Protein AF-A0A0J7YXE4-F1 (afdb_monomer_lite)

Secondary structure (DSSP, 8-state):
-----PPPTTTHHHHHHTTTTHHHHHHHHHHHHHHSTT-HHHHHHHHHHHHHTT-HHHHHHHHHHHHHHHHHHHS-PPPHHHHHHHHHHHTT-GGGT-HHHHHHHHHHHTTS--PPP--------

Radius of gyration: 22.03 Å; chains: 1; bounding box: 86×32×27 Å

pLDDT: mean 71.6, std 21.39, range [36.0, 95.75]

Foldseek 3Di:
DDDDPPDDPVVCPVVCLVPPCLVVLLVVLVVVCVVVVVPVVSLLVNLLSCVLNVNLVVSLVSQVVSQCVCCVPPVDGDDPVSVVSNVCSVVVPCVSNPPVVVVVVVVVVVVPDDDDDDDDDDDDD

InterPro domains:
  IPR005158 Bacterial transcriptional activator domain [PF03704] (6-90)
  IPR005158 Bacterial transcriptional activator domain [SM01043] (1-90)
  IPR005158 Bacterial transcriptional activator domain [cd15831] (10-90)
  IPR011990 Tetratricopeptide-like helical domain superfamily [G3DSA:1.25.40.10] (1-116)
  IPR011990 Tetratricopeptide-like helical domain superfamily [SSF48452] (7-101)
  IPR051677 AfsR/DnrI/RedD regulatory protein [PTHR35807] (4-100)

Structure (mmCIF, N/CA/C/O backbone):
data_AF-A0A0J7YXE4-F1
#
_entry.id   AF-A0A0J7YXE4-F1
#
loop_
_atom_site.group_PDB
_atom_site.id
_atom_site.type_symbol
_atom_site.label_atom_id
_atom_site.label_alt_id
_atom_site.label_comp_id
_atom_site.label_asym_id
_atom_site.label_entity_id
_atom_site.label_seq_id
_atom_site.pdbx_PDB_ins_code
_atom_site.Cartn_x
_atom_site.Cartn_y
_atom_site.Cartn_z
_atom_site.occupancy
_atom_site.B_iso_or_equiv
_atom_site.auth_seq_id
_atom_site.auth_comp_id
_atom_site.auth_asym_id
_atom_site.auth_atom_id
_atom_site.pdbx_PDB_model_num
ATOM 1 N N . MET A 1 1 ? 45.114 -7.443 -3.128 1.00 40.09 1 MET A N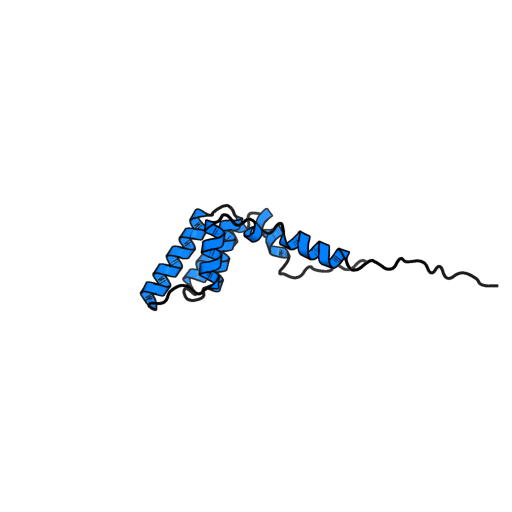 1
ATOM 2 C CA . MET A 1 1 ? 44.058 -7.584 -2.106 1.00 40.09 1 MET A CA 1
ATOM 3 C C . MET A 1 1 ? 43.301 -6.267 -2.038 1.00 40.09 1 MET A C 1
ATOM 5 O O . MET A 1 1 ? 43.801 -5.342 -1.419 1.00 40.09 1 MET A O 1
ATOM 9 N N . LEU A 1 2 ? 42.177 -6.135 -2.746 1.00 40.12 2 LEU A N 1
ATOM 10 C CA . LEU A 1 2 ? 41.359 -4.920 -2.713 1.00 40.12 2 LEU A CA 1
ATOM 11 C C . LEU A 1 2 ? 39.996 -5.262 -2.108 1.00 40.12 2 LEU A C 1
ATOM 13 O O . LEU A 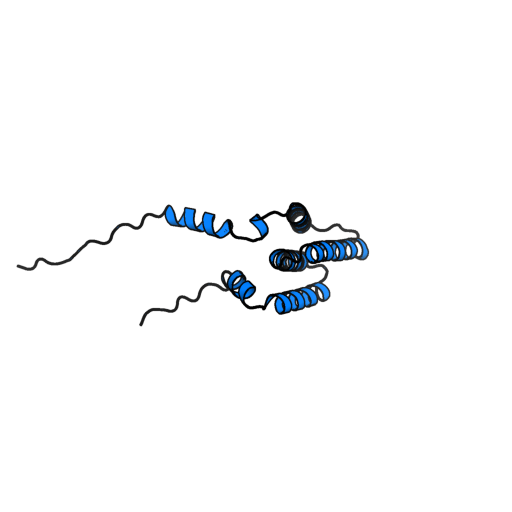1 2 ? 39.210 -6.004 -2.684 1.00 40.12 2 LEU A O 1
ATOM 17 N N . GLN A 1 3 ? 39.828 -4.758 -0.887 1.00 41.78 3 GLN A N 1
ATOM 18 C CA . GLN A 1 3 ? 38.608 -4.511 -0.123 1.00 41.78 3 GLN A CA 1
ATOM 19 C C . GLN A 1 3 ? 37.271 -4.634 -0.884 1.00 41.78 3 GLN A C 1
ATOM 21 O O . GLN A 1 3 ? 36.911 -3.777 -1.688 1.00 41.78 3 GLN A O 1
ATOM 26 N N . HIS A 1 4 ? 36.489 -5.662 -0.539 1.00 48.31 4 HIS A N 1
ATOM 27 C CA . HIS A 1 4 ? 35.044 -5.684 -0.772 1.00 48.31 4 HIS A CA 1
ATOM 28 C C . HIS A 1 4 ? 34.395 -4.646 0.158 1.00 48.31 4 HIS A C 1
ATOM 30 O O . HIS A 1 4 ? 34.160 -4.915 1.335 1.00 48.31 4 HIS A O 1
ATOM 36 N N . VAL A 1 5 ? 34.123 -3.447 -0.358 1.00 55.81 5 VAL A N 1
ATOM 37 C CA . VAL A 1 5 ? 33.169 -2.529 0.275 1.00 55.81 5 VAL A CA 1
ATOM 38 C C . VAL A 1 5 ? 31.788 -3.137 0.048 1.00 55.81 5 VAL A C 1
ATOM 40 O O . VAL A 1 5 ? 31.303 -3.183 -1.079 1.00 55.81 5 VAL A O 1
ATOM 43 N N . LEU A 1 6 ? 31.193 -3.696 1.101 1.00 51.91 6 LEU A N 1
ATOM 44 C CA . LEU A 1 6 ? 29.817 -4.184 1.061 1.00 51.91 6 LEU A CA 1
ATOM 45 C C . LEU A 1 6 ? 28.887 -2.960 1.007 1.00 51.91 6 LEU A C 1
ATOM 47 O O . LEU A 1 6 ? 28.928 -2.156 1.942 1.00 51.91 6 LEU A O 1
ATOM 51 N N . PRO A 1 7 ? 28.075 -2.779 -0.051 1.00 44.72 7 PRO A N 1
ATOM 52 C CA . PRO A 1 7 ? 27.088 -1.709 -0.076 1.00 44.72 7 PRO A CA 1
ATOM 53 C C . PRO A 1 7 ? 26.044 -1.939 1.025 1.00 44.72 7 PRO A C 1
ATOM 55 O O . PRO A 1 7 ? 25.684 -3.078 1.340 1.00 44.72 7 PRO A O 1
ATOM 58 N N . ALA A 1 8 ? 25.597 -0.844 1.638 1.00 47.19 8 ALA A N 1
ATOM 59 C CA . ALA A 1 8 ? 24.618 -0.840 2.716 1.00 47.19 8 ALA A CA 1
ATOM 60 C C . ALA A 1 8 ? 23.310 -1.552 2.293 1.00 47.19 8 ALA A C 1
ATOM 62 O O . ALA A 1 8 ? 22.942 -1.525 1.117 1.00 47.19 8 ALA A O 1
ATOM 63 N N . PRO A 1 9 ? 22.566 -2.169 3.233 1.00 47.84 9 PRO A N 1
ATOM 64 C CA . PRO A 1 9 ? 21.361 -2.963 2.945 1.00 47.84 9 PRO A CA 1
ATOM 65 C C . PRO A 1 9 ? 20.200 -2.191 2.282 1.00 47.84 9 PRO A C 1
ATOM 67 O O . PRO A 1 9 ? 19.194 -2.799 1.916 1.00 47.84 9 PRO A O 1
ATOM 70 N N . GLU A 1 10 ? 20.337 -0.881 2.096 1.00 42.00 10 GLU A N 1
ATOM 71 C CA . GLU A 1 10 ? 19.344 0.008 1.490 1.00 42.00 10 GLU A CA 1
ATOM 72 C C . GLU A 1 10 ? 19.491 0.083 -0.047 1.00 42.00 10 GLU A C 1
ATOM 74 O O . GLU A 1 10 ? 18.484 0.189 -0.744 1.00 42.00 10 GLU A O 1
ATOM 79 N N . ASP A 1 11 ? 20.694 -0.149 -0.592 1.00 41.69 11 ASP A N 1
ATOM 80 C CA . ASP A 1 11 ? 20.964 -0.213 -2.045 1.00 41.69 11 ASP A CA 1
ATOM 81 C C . ASP A 1 11 ? 20.589 -1.572 -2.683 1.00 41.69 11 ASP A C 1
ATOM 83 O O . ASP A 1 11 ? 20.597 -1.751 -3.900 1.00 41.69 11 ASP A O 1
ATOM 87 N N . SER A 1 12 ? 20.205 -2.568 -1.877 1.00 51.31 12 SER A N 1
ATOM 88 C CA . SER A 1 12 ? 19.908 -3.935 -2.345 1.00 51.31 12 SER A CA 1
ATOM 89 C C . SER A 1 12 ? 18.486 -4.116 -2.909 1.00 51.31 12 SER A C 1
ATOM 91 O O . SER A 1 12 ? 18.146 -5.185 -3.424 1.00 51.31 12 SER A O 1
ATOM 93 N N . MET A 1 13 ? 17.619 -3.104 -2.817 1.00 48.69 13 MET A N 1
ATOM 94 C CA . MET A 1 13 ? 16.207 -3.245 -3.191 1.00 48.69 13 MET A CA 1
ATOM 95 C C . MET A 1 13 ? 16.004 -3.348 -4.707 1.00 48.69 13 MET A C 1
ATOM 97 O O . MET A 1 13 ? 15.267 -4.225 -5.146 1.00 48.69 13 MET A O 1
ATOM 101 N N . GLU A 1 14 ? 16.698 -2.541 -5.509 1.00 48.81 14 GLU A N 1
ATOM 102 C CA . GLU A 1 14 ? 16.559 -2.510 -6.975 1.00 48.81 14 GLU A CA 1
ATOM 103 C C . GLU A 1 14 ? 17.138 -3.773 -7.641 1.00 48.81 14 GLU A C 1
ATOM 105 O O . GLU A 1 14 ? 16.498 -4.400 -8.485 1.00 48.81 14 GLU A O 1
ATOM 110 N N . ALA A 1 15 ? 18.283 -4.256 -7.144 1.00 43.75 15 ALA A N 1
ATOM 111 C CA . ALA A 1 15 ? 18.881 -5.525 -7.567 1.00 43.75 15 ALA A CA 1
ATOM 112 C C . ALA A 1 15 ? 18.018 -6.752 -7.198 1.00 43.75 15 ALA A C 1
ATOM 114 O O . ALA A 1 15 ? 18.046 -7.773 -7.886 1.00 43.75 15 ALA A O 1
ATOM 115 N N . ARG A 1 16 ? 17.218 -6.668 -6.123 1.00 49.28 16 ARG A N 1
ATOM 116 C CA . ARG A 1 16 ? 16.270 -7.728 -5.729 1.00 49.28 16 ARG A CA 1
ATOM 117 C C . ARG A 1 16 ? 14.991 -7.727 -6.566 1.00 49.28 16 ARG A C 1
ATOM 119 O O . ARG A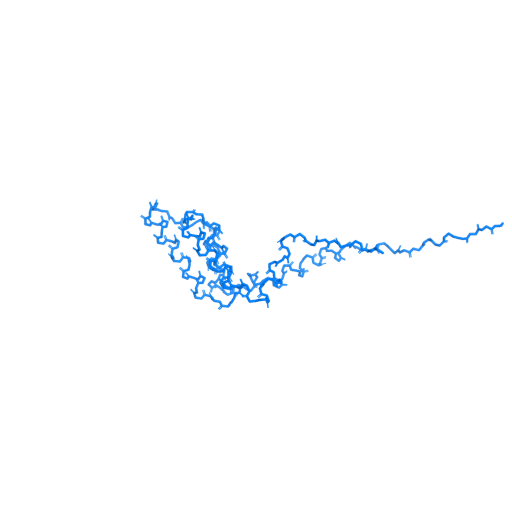 1 16 ? 14.397 -8.798 -6.703 1.00 49.28 16 ARG A O 1
ATOM 126 N N . LEU A 1 17 ? 14.591 -6.582 -7.127 1.00 50.88 17 LEU A N 1
ATOM 127 C CA . LEU A 1 17 ? 13.479 -6.488 -8.079 1.00 50.88 17 LEU A CA 1
ATOM 128 C C . LEU A 1 17 ? 13.814 -7.296 -9.352 1.00 50.88 17 LEU A C 1
ATOM 130 O O . LEU A 1 17 ? 13.075 -8.195 -9.726 1.00 50.88 17 LEU A O 1
ATOM 134 N N . ALA A 1 18 ? 15.007 -7.138 -9.925 1.00 51.72 18 ALA A N 1
ATOM 135 C CA . ALA A 1 18 ? 15.392 -7.839 -11.159 1.00 51.72 18 ALA A CA 1
ATOM 136 C C . ALA A 1 18 ? 15.439 -9.391 -11.084 1.00 51.72 18 ALA A C 1
ATOM 138 O O . ALA A 1 18 ? 15.478 -10.052 -12.118 1.00 51.72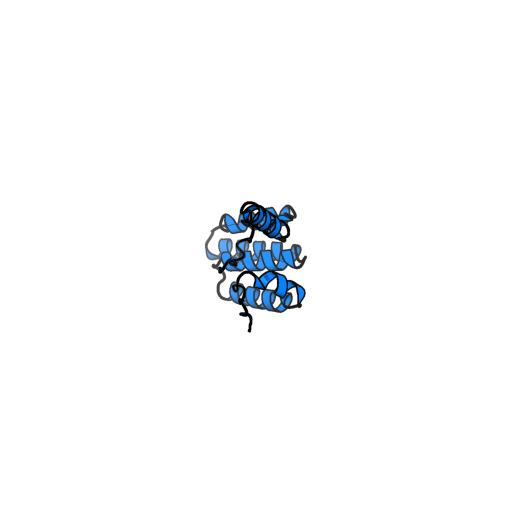 18 ALA A O 1
ATOM 139 N N . LEU A 1 19 ? 15.425 -9.999 -9.889 1.00 51.22 19 LEU A N 1
ATOM 140 C CA . LEU A 1 19 ? 15.690 -11.435 -9.679 1.00 51.22 19 LEU A CA 1
ATOM 141 C C . LEU A 1 19 ? 14.449 -12.296 -9.354 1.00 51.22 19 LEU A C 1
ATOM 143 O O . LEU A 1 19 ? 14.594 -13.402 -8.838 1.00 51.22 19 LEU A O 1
ATOM 147 N N . GLY A 1 20 ? 13.220 -11.821 -9.594 1.00 50.91 20 GLY A N 1
ATOM 148 C CA . GLY A 1 20 ? 12.004 -12.621 -9.341 1.00 50.91 20 GLY A CA 1
ATOM 149 C C . GLY A 1 20 ? 11.612 -12.748 -7.859 1.00 50.91 20 GLY A C 1
ATOM 150 O O . GLY A 1 20 ? 10.698 -13.490 -7.509 1.00 50.91 20 GLY A O 1
ATOM 151 N N . ARG A 1 21 ? 12.246 -11.973 -6.967 1.00 61.25 21 ARG A N 1
ATOM 152 C CA . ARG A 1 21 ? 11.929 -11.928 -5.522 1.00 61.25 21 ARG A CA 1
ATOM 153 C C . ARG A 1 21 ? 10.710 -11.061 -5.184 1.00 61.25 21 ARG A C 1
ATOM 155 O O . ARG A 1 21 ? 10.374 -10.909 -4.012 1.00 61.25 21 ARG A O 1
ATOM 162 N N . HIS A 1 22 ? 10.043 -10.509 -6.193 1.00 63.72 22 HIS A N 1
ATOM 163 C CA . HIS A 1 22 ? 8.845 -9.684 -6.048 1.00 63.72 22 HIS A CA 1
ATOM 164 C C . HIS A 1 22 ? 7.692 -10.416 -5.363 1.00 63.72 22 HIS A C 1
ATOM 166 O O . HIS A 1 22 ? 7.062 -9.859 -4.472 1.00 63.72 22 HIS A O 1
ATOM 172 N N . GLN A 1 23 ? 7.437 -11.670 -5.747 1.00 65.44 23 GLN A N 1
ATOM 173 C CA . GLN A 1 23 ? 6.367 -12.475 -5.152 1.00 65.44 23 GLN A CA 1
ATOM 174 C C . GLN A 1 23 ? 6.673 -12.846 -3.702 1.00 65.44 23 GLN A C 1
ATOM 176 O O . GLN A 1 23 ? 5.780 -12.806 -2.864 1.00 65.44 23 GLN A O 1
ATOM 181 N N . ALA A 1 24 ? 7.936 -13.149 -3.391 1.00 69.50 24 ALA A N 1
ATOM 182 C CA . ALA A 1 24 ? 8.356 -13.429 -2.022 1.00 69.50 24 ALA A CA 1
ATOM 183 C C . ALA A 1 24 ? 8.191 -12.194 -1.120 1.00 69.50 24 ALA A C 1
ATOM 185 O O . ALA A 1 24 ? 7.681 -12.313 -0.012 1.00 69.50 24 ALA A O 1
ATOM 186 N N . LEU A 1 25 ? 8.555 -11.006 -1.619 1.00 72.31 25 LEU A N 1
ATOM 187 C CA . LEU A 1 25 ? 8.398 -9.747 -0.888 1.00 72.31 25 LEU A CA 1
ATOM 188 C C . LEU A 1 25 ? 6.923 -9.333 -0.741 1.00 72.31 25 LEU A C 1
ATOM 190 O O . LEU A 1 25 ? 6.531 -8.864 0.321 1.00 72.31 25 LEU A O 1
ATOM 194 N N . ASP A 1 26 ? 6.099 -9.522 -1.777 1.00 79.50 26 ASP A N 1
ATOM 195 C CA . ASP A 1 26 ? 4.649 -9.276 -1.721 1.00 79.50 26 ASP A CA 1
ATOM 196 C C . ASP A 1 26 ? 3.967 -10.210 -0.710 1.00 79.50 26 ASP A C 1
ATOM 198 O O . ASP A 1 26 ? 3.141 -9.761 0.083 1.00 79.50 26 ASP A O 1
ATOM 202 N N . ALA A 1 27 ? 4.360 -11.489 -0.678 1.00 79.25 27 ALA A N 1
ATOM 203 C CA . ALA A 1 27 ? 3.863 -12.457 0.296 1.00 79.25 27 ALA A CA 1
ATOM 204 C C . ALA A 1 27 ? 4.302 -12.113 1.729 1.00 79.25 27 ALA A C 1
ATOM 206 O O . ALA A 1 27 ? 3.483 -12.136 2.645 1.00 79.25 27 ALA A O 1
ATOM 207 N N . GLU A 1 28 ? 5.570 -11.749 1.929 1.00 81.12 28 GLU A N 1
ATOM 208 C CA . GLU A 1 28 ? 6.101 -11.346 3.235 1.00 81.12 28 GLU A CA 1
ATOM 209 C C . GLU A 1 28 ? 5.413 -10.075 3.760 1.00 81.12 28 GLU A C 1
ATOM 211 O O . GLU A 1 28 ? 4.935 -10.051 4.894 1.00 81.12 28 GLU A O 1
ATOM 216 N N . LEU A 1 29 ? 5.285 -9.037 2.926 1.00 82.44 29 LEU A N 1
ATOM 217 C CA . LEU A 1 29 ? 4.582 -7.803 3.286 1.00 82.44 29 LEU A CA 1
ATOM 218 C C . LEU A 1 29 ? 3.080 -8.041 3.502 1.00 82.44 29 LEU A C 1
ATOM 220 O O . LEU A 1 29 ? 2.492 -7.445 4.404 1.00 82.44 29 LEU A O 1
ATOM 224 N N . GLY A 1 30 ? 2.460 -8.942 2.736 1.00 80.75 30 GLY A N 1
ATOM 225 C CA . GLY A 1 30 ? 1.081 -9.384 2.954 1.00 80.75 30 GLY A CA 1
ATOM 226 C C . GLY A 1 30 ? 0.887 -10.053 4.319 1.00 80.75 30 GLY A C 1
ATOM 227 O O . GLY A 1 30 ? -0.049 -9.732 5.048 1.00 80.75 30 GLY A O 1
ATOM 228 N N . LEU A 1 31 ? 1.811 -10.927 4.724 1.00 85.75 31 LEU A N 1
ATOM 229 C CA . LEU A 1 31 ? 1.781 -11.556 6.048 1.00 85.75 31 LEU A CA 1
ATOM 230 C C . LEU A 1 31 ? 2.004 -10.541 7.174 1.00 85.75 31 LEU A C 1
ATOM 232 O O . LEU A 1 31 ? 1.327 -10.591 8.202 1.00 85.75 31 LEU A O 1
ATOM 236 N N . LEU A 1 32 ? 2.939 -9.608 6.994 1.00 82.19 32 LEU A N 1
ATOM 237 C CA . LEU A 1 32 ? 3.232 -8.580 7.991 1.00 82.19 32 LEU A CA 1
ATOM 238 C C . LEU A 1 32 ? 2.079 -7.586 8.161 1.00 82.19 32 LEU A C 1
ATOM 240 O O . LEU A 1 32 ? 1.788 -7.199 9.289 1.00 82.19 32 LEU A O 1
ATOM 244 N N . THR A 1 33 ? 1.403 -7.203 7.077 1.00 86.12 33 THR A N 1
ATOM 245 C CA . THR A 1 33 ? 0.207 -6.343 7.135 1.00 86.12 33 THR A CA 1
ATOM 246 C C . THR A 1 33 ? -0.974 -7.059 7.784 1.00 86.12 33 THR A C 1
ATOM 248 O O . THR A 1 33 ? -1.657 -6.455 8.602 1.00 86.12 33 THR A O 1
ATOM 251 N N . ALA A 1 34 ? -1.155 -8.361 7.541 1.00 86.44 34 ALA A N 1
ATOM 252 C CA . ALA A 1 34 ? -2.153 -9.159 8.254 1.00 86.44 34 ALA A CA 1
ATOM 253 C C . ALA A 1 34 ? -1.843 -9.299 9.758 1.00 86.44 34 ALA A C 1
ATOM 255 O O . ALA A 1 34 ? -2.749 -9.279 10.587 1.00 86.44 34 ALA A O 1
ATOM 256 N N . ARG A 1 35 ? -0.561 -9.423 10.129 1.00 87.38 35 ARG A N 1
ATOM 257 C CA . ARG A 1 35 ? -0.128 -9.549 11.531 1.00 87.38 35 ARG A CA 1
ATOM 258 C C . ARG A 1 35 ? -0.136 -8.220 12.289 1.00 87.38 35 ARG A C 1
ATOM 260 O O . ARG A 1 35 ? -0.347 -8.209 13.499 1.00 87.38 35 ARG A O 1
ATOM 267 N N . TYR A 1 36 ? 0.128 -7.115 11.597 1.00 87.19 36 TYR A N 1
ATOM 268 C CA . TYR A 1 36 ? 0.226 -5.775 12.174 1.00 87.19 36 TYR A CA 1
ATOM 269 C C . TYR A 1 36 ? -0.631 -4.771 11.384 1.00 87.19 36 TYR A C 1
ATOM 271 O O . TYR A 1 36 ? -0.092 -3.826 10.800 1.00 87.19 36 TYR A O 1
ATOM 279 N N . PRO A 1 37 ? -1.964 -4.937 11.383 1.00 86.00 37 PRO A N 1
ATOM 280 C CA . PRO A 1 37 ? -2.859 -4.207 10.485 1.00 86.00 37 PRO A CA 1
ATOM 281 C C . PRO A 1 37 ? -2.880 -2.693 10.719 1.00 86.00 37 PRO A C 1
ATOM 283 O O . PRO A 1 37 ? -3.048 -1.932 9.774 1.00 86.00 37 PRO A O 1
ATOM 286 N N . HIS A 1 38 ? -2.604 -2.222 11.936 1.00 87.31 38 HIS A N 1
ATOM 287 C CA . HIS A 1 38 ? -2.564 -0.785 12.246 1.00 87.31 38 HIS A CA 1
ATOM 288 C C . HIS A 1 38 ? -1.222 -0.111 11.902 1.00 87.31 38 HIS A C 1
ATOM 290 O O . HIS A 1 38 ? -1.032 1.080 12.141 1.00 87.31 38 HIS A O 1
ATOM 296 N N . ARG A 1 39 ? -0.237 -0.851 11.370 1.00 89.62 39 ARG A N 1
ATOM 297 C CA . ARG A 1 39 ? 1.062 -0.289 10.968 1.00 89.62 39 ARG A CA 1
ATOM 298 C C . ARG A 1 39 ? 0.997 0.219 9.530 1.00 89.62 39 ARG A C 1
ATOM 300 O O . ARG A 1 39 ? 1.463 -0.442 8.607 1.00 89.62 39 ARG A O 1
ATOM 307 N N . GLU A 1 40 ? 0.507 1.441 9.352 1.00 89.31 40 GLU A N 1
ATOM 308 C CA . GLU A 1 40 ? 0.356 2.106 8.043 1.00 89.31 40 GLU A CA 1
ATOM 309 C C . GLU A 1 40 ? 1.625 2.090 7.176 1.00 89.31 40 GLU A C 1
ATOM 311 O O . GLU A 1 40 ? 1.562 1.936 5.959 1.00 89.31 40 GLU A O 1
ATOM 316 N N . ARG A 1 41 ? 2.809 2.172 7.796 1.00 88.12 41 ARG A N 1
ATOM 317 C CA . ARG A 1 41 ? 4.089 2.095 7.076 1.00 88.12 41 ARG A CA 1
ATOM 318 C C . ARG A 1 41 ? 4.261 0.779 6.304 1.00 88.12 41 ARG A C 1
ATOM 320 O O . ARG A 1 41 ? 4.832 0.803 5.217 1.00 88.12 41 ARG A O 1
ATOM 327 N N . LEU A 1 42 ? 3.772 -0.345 6.837 1.00 88.56 42 LEU A N 1
ATOM 328 C CA . LEU A 1 42 ? 3.824 -1.643 6.152 1.00 88.56 42 LEU A CA 1
ATOM 329 C C . LEU A 1 42 ? 2.891 -1.661 4.938 1.00 88.56 42 LEU A C 1
ATOM 331 O O . LEU A 1 42 ? 3.276 -2.145 3.875 1.00 88.56 42 LEU A O 1
ATOM 335 N N . TRP A 1 43 ? 1.708 -1.056 5.062 1.00 92.75 43 TRP A N 1
ATOM 336 C CA . TRP A 1 43 ? 0.782 -0.880 3.943 1.00 92.75 43 TRP A CA 1
ATOM 337 C C . TRP A 1 43 ? 1.382 -0.014 2.838 1.00 92.75 43 TRP A C 1
ATOM 339 O O . TRP A 1 43 ? 1.321 -0.387 1.669 1.00 92.75 43 TRP A O 1
ATOM 349 N N . GLY A 1 44 ? 2.054 1.083 3.194 1.00 91.75 44 GLY A N 1
ATOM 350 C CA . GLY A 1 44 ? 2.752 1.926 2.222 1.00 91.75 44 GLY A CA 1
ATOM 351 C C . GLY A 1 44 ? 3.860 1.177 1.473 1.00 91.75 44 GLY A C 1
ATOM 352 O O . GLY A 1 44 ? 3.998 1.316 0.258 1.00 91.75 44 GLY A O 1
ATOM 353 N N . GLN A 1 45 ? 4.614 0.320 2.167 1.00 89.56 45 GLN A N 1
ATOM 354 C CA . GLN A 1 45 ? 5.629 -0.534 1.540 1.00 89.56 45 GLN A CA 1
ATOM 355 C C . GLN A 1 45 ? 5.012 -1.573 0.597 1.00 89.56 45 GLN A C 1
ATOM 357 O O . GLN A 1 45 ? 5.528 -1.767 -0.503 1.00 89.56 45 GLN A O 1
ATOM 362 N N . LEU A 1 46 ? 3.895 -2.193 0.988 1.00 89.06 46 LEU A N 1
ATOM 363 C CA . LEU A 1 46 ? 3.154 -3.132 0.144 1.00 89.06 46 LEU A CA 1
ATOM 364 C C . LEU A 1 46 ? 2.619 -2.449 -1.124 1.00 89.06 46 LEU A C 1
ATOM 366 O O . LEU A 1 46 ? 2.802 -2.961 -2.229 1.00 89.06 46 LEU A O 1
ATOM 370 N N . MET A 1 47 ? 2.013 -1.266 -0.981 1.00 92.62 47 MET A N 1
ATOM 371 C CA . MET A 1 47 ? 1.523 -0.455 -2.100 1.00 92.62 47 MET A CA 1
ATOM 372 C C . MET A 1 47 ? 2.651 -0.110 -3.077 1.00 92.62 47 MET A C 1
ATOM 374 O O . MET A 1 47 ? 2.526 -0.342 -4.279 1.00 92.62 47 MET A O 1
ATOM 378 N N . LEU A 1 48 ? 3.775 0.398 -2.564 1.00 89.44 48 LEU A N 1
ATOM 379 C CA . LEU A 1 48 ? 4.922 0.779 -3.384 1.00 89.44 48 LEU A CA 1
ATOM 380 C C . LEU A 1 48 ? 5.552 -0.428 -4.089 1.00 89.44 48 LEU A C 1
ATOM 382 O O . LEU A 1 48 ? 5.884 -0.341 -5.270 1.00 89.44 48 LEU A O 1
ATOM 386 N N . ALA A 1 49 ? 5.693 -1.558 -3.390 1.00 86.19 49 ALA A N 1
ATOM 387 C CA . ALA A 1 49 ? 6.225 -2.787 -3.966 1.00 86.19 49 ALA A CA 1
ATOM 388 C C . ALA A 1 49 ? 5.358 -3.264 -5.137 1.00 86.19 49 ALA A C 1
ATOM 390 O O . ALA A 1 49 ? 5.876 -3.493 -6.229 1.00 86.19 49 ALA A O 1
ATOM 391 N N . ARG A 1 50 ? 4.035 -3.335 -4.949 1.00 87.38 50 ARG A N 1
ATOM 392 C CA . ARG A 1 50 ? 3.087 -3.730 -6.002 1.00 87.38 50 ARG A CA 1
ATOM 393 C C . ARG A 1 50 ? 3.114 -2.772 -7.186 1.00 87.38 50 ARG A C 1
ATOM 395 O O . ARG A 1 50 ? 3.203 -3.228 -8.324 1.00 87.38 50 ARG A O 1
ATOM 402 N N . TYR A 1 51 ? 3.116 -1.464 -6.933 1.00 87.69 51 TYR A N 1
ATOM 403 C CA . TYR A 1 51 ? 3.199 -0.454 -7.988 1.00 87.69 51 TYR A CA 1
ATOM 404 C C . TYR A 1 51 ? 4.477 -0.601 -8.827 1.00 87.69 51 TYR A C 1
ATOM 406 O O . TYR A 1 51 ? 4.399 -0.680 -10.050 1.00 87.69 51 TYR A O 1
ATOM 414 N N . ARG A 1 52 ? 5.643 -0.752 -8.182 1.00 84.44 52 ARG A N 1
ATOM 415 C CA . ARG A 1 52 ? 6.933 -0.962 -8.868 1.00 84.44 52 ARG A CA 1
ATOM 416 C C . ARG A 1 52 ? 6.999 -2.258 -9.676 1.00 84.44 52 ARG A C 1
ATOM 418 O O . ARG A 1 52 ? 7.760 -2.336 -10.630 1.00 84.44 52 ARG A O 1
ATOM 425 N N . CYS A 1 53 ? 6.191 -3.258 -9.326 1.00 82.12 53 CYS A N 1
ATOM 426 C CA . CYS A 1 53 ? 6.048 -4.494 -10.100 1.00 82.12 53 CYS A CA 1
ATOM 427 C C . CYS A 1 53 ? 5.055 -4.365 -11.272 1.00 82.12 53 CYS A C 1
ATOM 429 O O . CYS A 1 53 ? 4.661 -5.380 -11.842 1.00 82.12 53 CYS A O 1
ATOM 431 N N . GLY A 1 54 ? 4.565 -3.159 -11.585 1.00 83.00 54 GLY A N 1
ATOM 432 C CA . GLY A 1 54 ? 3.522 -2.934 -12.592 1.00 83.00 54 GLY A CA 1
ATOM 433 C C . GLY A 1 54 ? 2.115 -3.339 -12.137 1.00 83.00 54 GLY A C 1
ATOM 434 O O . GLY A 1 54 ? 1.153 -3.229 -12.893 1.00 83.00 54 GLY A O 1
ATOM 435 N N . ARG A 1 55 ? 1.949 -3.772 -10.882 1.00 87.12 55 ARG A N 1
ATOM 436 C CA . ARG A 1 55 ? 0.673 -4.225 -10.309 1.00 87.12 55 ARG A CA 1
ATOM 437 C C . ARG A 1 55 ? -0.081 -3.066 -9.661 1.00 87.12 55 ARG A C 1
ATOM 439 O O . ARG A 1 55 ? -0.424 -3.093 -8.479 1.00 87.12 55 ARG A O 1
ATOM 446 N N . ARG A 1 56 ? -0.345 -2.017 -10.443 1.00 88.62 56 ARG A N 1
ATOM 447 C CA . ARG A 1 56 ? -1.001 -0.787 -9.966 1.00 88.62 56 ARG A CA 1
ATOM 448 C C . ARG A 1 56 ? -2.373 -1.047 -9.335 1.00 88.62 56 ARG A C 1
ATOM 450 O O . ARG A 1 56 ? -2.673 -0.488 -8.283 1.00 88.62 56 ARG A O 1
ATOM 457 N N . ALA A 1 57 ? -3.190 -1.908 -9.944 1.00 90.06 57 ALA A N 1
ATOM 458 C CA . ALA A 1 57 ? -4.506 -2.263 -9.410 1.00 90.06 57 ALA A CA 1
ATOM 459 C C . ALA A 1 57 ? -4.412 -2.871 -7.999 1.00 90.06 57 ALA A C 1
ATOM 461 O O . ALA A 1 57 ? -5.189 -2.503 -7.118 1.00 90.06 57 ALA A O 1
ATOM 462 N N . ASP A 1 58 ? -3.409 -3.721 -7.761 1.00 89.25 58 ASP A N 1
ATOM 463 C CA . ASP A 1 58 ? -3.188 -4.381 -6.471 1.00 89.25 58 ASP A CA 1
ATOM 464 C C . ASP A 1 58 ? -2.622 -3.431 -5.409 1.00 89.25 58 ASP A C 1
ATOM 466 O O . ASP A 1 58 ? -2.882 -3.598 -4.214 1.00 89.25 58 ASP A O 1
ATOM 470 N N . ALA A 1 59 ? -1.858 -2.419 -5.827 1.00 92.06 59 ALA A N 1
ATOM 471 C CA . ALA A 1 59 ? -1.425 -1.339 -4.946 1.00 92.06 59 ALA A CA 1
ATOM 472 C C . ALA A 1 59 ? -2.623 -0.496 -4.478 1.00 92.06 59 ALA A C 1
ATOM 474 O O . ALA A 1 59 ? -2.776 -0.230 -3.289 1.00 92.06 59 ALA A O 1
ATOM 475 N N . LEU A 1 60 ? -3.524 -0.132 -5.394 1.00 95.31 60 LEU A N 1
ATOM 476 C CA . LEU A 1 60 ? -4.750 0.596 -5.051 1.00 95.31 60 LEU A CA 1
ATOM 477 C C . LEU A 1 60 ? -5.722 -0.259 -4.223 1.00 95.31 60 LEU A C 1
ATOM 479 O O . LEU A 1 60 ? -6.432 0.276 -3.376 1.00 95.31 60 LEU A O 1
ATOM 483 N N . ALA A 1 61 ? -5.745 -1.578 -4.437 1.00 94.81 61 ALA A N 1
ATOM 484 C CA . ALA A 1 61 ? -6.511 -2.502 -3.606 1.00 94.81 61 ALA A CA 1
ATOM 485 C C . ALA A 1 61 ? -6.004 -2.532 -2.159 1.00 94.81 61 ALA A C 1
ATOM 487 O O . ALA A 1 61 ? -6.819 -2.450 -1.247 1.00 94.81 61 ALA A O 1
ATOM 488 N N . ALA A 1 62 ? -4.683 -2.554 -1.944 1.00 93.25 62 ALA A N 1
ATOM 489 C CA . ALA A 1 62 ? -4.107 -2.494 -0.597 1.00 93.25 62 ALA A CA 1
ATOM 490 C C . ALA A 1 62 ? -4.533 -1.230 0.165 1.00 93.25 62 ALA A C 1
ATOM 492 O O . ALA A 1 62 ? -4.837 -1.309 1.350 1.00 93.25 62 ALA A O 1
ATOM 493 N N . TYR A 1 63 ? -4.606 -0.082 -0.519 1.00 95.00 63 TYR A N 1
ATOM 494 C CA . TYR A 1 63 ? -5.092 1.161 0.086 1.00 95.00 63 TYR A CA 1
ATOM 495 C C . TYR A 1 63 ? -6.560 1.071 0.526 1.00 95.00 63 TYR A C 1
ATOM 497 O O . TYR A 1 63 ? -6.905 1.516 1.615 1.00 95.00 63 TYR A O 1
ATOM 505 N N . ARG A 1 64 ? -7.431 0.470 -0.296 1.00 95.06 64 ARG A N 1
ATOM 506 C CA . ARG A 1 64 ? -8.836 0.263 0.092 1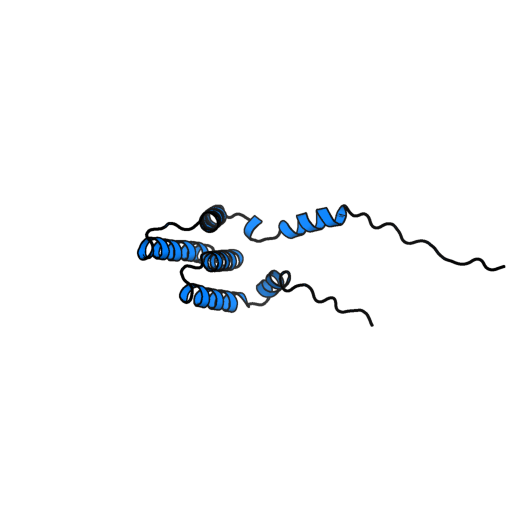.00 95.06 64 ARG A CA 1
ATOM 507 C C . ARG A 1 64 ? -8.952 -0.645 1.313 1.00 95.06 64 ARG A C 1
ATOM 509 O O . ARG A 1 64 ? -9.676 -0.311 2.236 1.00 95.06 64 ARG A O 1
ATOM 516 N N . GLN A 1 65 ? -8.177 -1.730 1.347 1.00 94.62 65 GLN A N 1
ATOM 517 C CA . GLN A 1 65 ? -8.178 -2.672 2.469 1.00 94.62 65 GLN A CA 1
ATOM 518 C C . GLN A 1 65 ? -7.796 -2.005 3.794 1.00 94.62 65 GLN A C 1
ATOM 520 O O . GLN A 1 65 ? -8.463 -2.213 4.801 1.00 94.62 65 GLN A O 1
ATOM 525 N N . VAL A 1 66 ? -6.733 -1.196 3.809 1.00 94.50 66 VAL A N 1
ATOM 526 C CA . VAL A 1 66 ? -6.323 -0.491 5.034 1.00 94.50 66 VAL A CA 1
ATOM 527 C C . VAL A 1 66 ? -7.276 0.642 5.401 1.00 94.50 66 VAL A C 1
ATOM 529 O O . VAL A 1 66 ? -7.483 0.871 6.585 1.00 94.50 66 VAL A O 1
ATOM 532 N N . TYR A 1 67 ? -7.890 1.316 4.423 1.00 94.50 67 TYR A N 1
ATOM 533 C CA . TYR A 1 67 ? -8.930 2.309 4.694 1.00 94.50 67 TYR A CA 1
ATOM 534 C C . TYR A 1 67 ? -10.121 1.665 5.408 1.00 94.50 67 TYR A C 1
ATOM 536 O O . TYR A 1 67 ? -10.470 2.093 6.499 1.00 94.50 67 TYR A O 1
ATOM 544 N N . GLU A 1 68 ? -10.685 0.597 4.835 1.00 94.88 68 GLU A N 1
ATOM 545 C CA . GLU A 1 68 ? -11.809 -0.146 5.422 1.00 94.88 68 GLU A CA 1
ATOM 546 C C . GLU A 1 68 ? -11.468 -0.694 6.813 1.00 94.88 68 GLU A C 1
ATOM 548 O O . GLU A 1 68 ? -12.306 -0.671 7.709 1.00 94.88 68 GLU A O 1
ATOM 553 N N . LEU A 1 69 ? -10.228 -1.148 7.018 1.00 93.69 69 LEU A N 1
ATOM 554 C CA . LEU A 1 69 ? -9.773 -1.650 8.311 1.00 93.69 69 LEU A CA 1
ATOM 555 C C . LEU A 1 69 ? -9.657 -0.542 9.364 1.00 93.69 69 LEU A C 1
ATOM 557 O O . LEU A 1 69 ? -10.091 -0.731 10.496 1.00 93.69 69 LEU A O 1
ATOM 561 N N . LEU A 1 70 ? -9.036 0.591 9.032 1.00 92.00 70 LEU A N 1
ATOM 562 C CA . LEU A 1 70 ? -8.846 1.688 9.985 1.00 92.00 70 LEU A CA 1
ATOM 563 C C . LEU A 1 70 ? -10.163 2.406 10.290 1.00 92.00 70 LEU A C 1
ATOM 565 O O . LEU A 1 70 ? -10.424 2.721 11.450 1.00 92.00 70 LEU A O 1
ATOM 569 N N . ASP A 1 71 ? -11.002 2.605 9.278 1.00 94.38 71 ASP A N 1
ATOM 570 C CA . ASP A 1 71 ? -12.334 3.179 9.442 1.00 94.38 71 ASP A CA 1
ATOM 571 C C . ASP A 1 71 ? -13.233 2.235 10.252 1.00 94.38 71 ASP A C 1
ATOM 573 O O . ASP A 1 71 ? -13.828 2.641 11.247 1.00 94.38 71 ASP A O 1
ATOM 577 N N . GLY A 1 72 ? -13.249 0.943 9.909 1.00 94.12 72 GLY A N 1
ATOM 578 C CA . GLY A 1 72 ? -14.076 -0.053 10.589 1.00 94.12 72 GLY A CA 1
ATOM 579 C C . GLY A 1 72 ? -13.685 -0.310 12.048 1.00 94.12 72 GLY A C 1
ATOM 580 O O . GLY A 1 72 ? -14.563 -0.423 12.900 1.00 94.12 72 GLY A O 1
ATOM 581 N N . GLU A 1 73 ? -12.387 -0.395 12.357 1.00 92.56 73 GLU A N 1
ATOM 582 C CA . GLU A 1 73 ? -11.914 -0.763 13.703 1.00 92.56 73 GLU A CA 1
ATOM 583 C C . GLU A 1 73 ? -11.684 0.445 14.617 1.00 92.56 73 GLU A C 1
ATOM 585 O O . GLU A 1 73 ? -11.861 0.353 15.832 1.00 92.56 73 GLU A O 1
ATOM 590 N N . LEU A 1 74 ? -11.239 1.571 14.057 1.00 90.75 74 LEU A N 1
ATOM 591 C CA . LEU A 1 74 ? -10.816 2.741 14.829 1.00 90.75 74 LEU A CA 1
ATOM 592 C C . LEU A 1 74 ? -11.642 3.995 14.511 1.00 90.75 74 LEU A C 1
ATOM 594 O O . LEU A 1 74 ? -11.525 4.977 15.245 1.00 90.75 74 LEU A O 1
ATOM 598 N N . GLY A 1 75 ? -12.458 3.990 13.451 1.00 92.31 75 GLY A N 1
ATOM 599 C CA . GLY A 1 75 ? -13.179 5.177 12.984 1.00 92.31 75 GLY A CA 1
ATOM 600 C C . GLY A 1 75 ? -12.244 6.284 12.499 1.00 92.31 75 GLY A C 1
ATOM 601 O O . GLY A 1 75 ? -12.584 7.463 12.607 1.00 92.31 75 GLY A O 1
ATOM 602 N N . ILE A 1 76 ? -11.034 5.925 12.052 1.00 91.38 76 ILE A N 1
ATOM 603 C CA . ILE A 1 76 ? -10.027 6.881 11.582 1.00 91.38 76 ILE A CA 1
ATOM 604 C C . ILE A 1 76 ? -9.675 6.633 10.123 1.00 91.38 76 ILE A C 1
ATOM 606 O O . ILE A 1 76 ? -9.598 5.499 9.657 1.00 91.38 76 ILE A O 1
ATOM 610 N N . GLU A 1 77 ? -9.360 7.715 9.424 1.00 90.94 77 GLU A N 1
ATOM 611 C CA . GLU A 1 77 ? -8.822 7.634 8.073 1.00 90.94 77 GLU A CA 1
ATOM 612 C C . GLU A 1 77 ? -7.312 7.337 8.071 1.00 90.94 77 GLU A C 1
ATOM 614 O O . GLU A 1 77 ? -6.611 7.662 9.038 1.00 90.94 77 GLU A O 1
ATOM 619 N N . PRO A 1 78 ? -6.771 6.809 6.956 1.00 90.81 78 PRO A N 1
ATOM 620 C CA . PRO A 1 78 ? -5.334 6.692 6.765 1.00 90.81 78 PRO A CA 1
ATOM 621 C C . PRO A 1 78 ? -4.610 8.035 6.891 1.00 90.81 78 PRO A C 1
ATOM 623 O O . PRO A 1 78 ? -5.060 9.081 6.409 1.00 90.81 78 PRO A O 1
ATOM 626 N N . GLY A 1 79 ? -3.427 7.989 7.489 1.00 91.81 79 GLY A N 1
ATOM 627 C CA . GLY A 1 79 ? -2.546 9.122 7.684 1.00 91.81 79 GLY A CA 1
ATOM 628 C C . GLY A 1 79 ? -2.074 9.761 6.370 1.00 91.81 79 GLY A C 1
ATOM 629 O O . GLY A 1 79 ? -2.139 9.169 5.285 1.00 91.81 79 GLY A O 1
ATOM 630 N N . PRO A 1 80 ? -1.543 10.996 6.443 1.00 91.38 80 PRO A N 1
ATOM 631 C CA . PRO A 1 80 ? -1.210 11.804 5.269 1.00 91.38 80 PRO A CA 1
ATOM 632 C C . PRO A 1 80 ? -0.214 11.125 4.323 1.00 91.38 80 PRO A C 1
ATOM 634 O O . PRO A 1 80 ? -0.385 11.208 3.113 1.00 91.38 80 PRO A O 1
ATOM 637 N N . ALA A 1 81 ? 0.770 10.392 4.851 1.00 88.88 81 ALA A N 1
ATOM 638 C CA . ALA A 1 81 ? 1.759 9.695 4.030 1.00 88.88 81 ALA A CA 1
ATOM 639 C C . ALA A 1 81 ? 1.136 8.603 3.139 1.00 88.88 81 ALA A C 1
ATOM 641 O O . ALA A 1 81 ? 1.571 8.397 2.006 1.00 88.88 81 ALA A O 1
ATOM 642 N N . LEU A 1 82 ? 0.111 7.902 3.637 1.00 93.19 82 LEU A N 1
ATOM 643 C CA . LEU A 1 82 ? -0.556 6.842 2.887 1.00 93.19 82 LEU A CA 1
ATOM 644 C C . LEU A 1 82 ? -1.490 7.421 1.819 1.00 93.19 82 LEU A C 1
ATOM 646 O O . LEU A 1 82 ? -1.525 6.922 0.694 1.00 93.19 82 LEU A O 1
ATOM 650 N N . ARG A 1 83 ? -2.189 8.511 2.161 1.00 94.50 83 ARG A N 1
ATOM 651 C CA . ARG A 1 83 ? -3.022 9.280 1.225 1.00 94.50 83 ARG A CA 1
ATOM 652 C C . ARG A 1 83 ? -2.188 9.878 0.094 1.00 94.50 83 ARG A C 1
ATOM 654 O O . ARG A 1 83 ? -2.537 9.710 -1.069 1.00 94.50 83 ARG A O 1
ATOM 661 N N . GLU A 1 84 ? -1.047 10.486 0.411 1.00 94.31 84 GLU A N 1
ATOM 662 C CA . GLU A 1 84 ? -0.127 11.030 -0.594 1.00 94.31 84 GLU A CA 1
ATOM 663 C C . GLU A 1 84 ? 0.376 9.932 -1.542 1.00 94.31 84 GLU A C 1
ATOM 665 O O . GLU A 1 84 ? 0.368 10.101 -2.762 1.00 94.31 84 GLU A O 1
ATOM 670 N N . LEU A 1 85 ? 0.767 8.771 -1.006 1.00 93.56 85 LEU A N 1
ATOM 671 C CA . LEU A 1 85 ? 1.176 7.639 -1.835 1.00 93.56 85 LEU A CA 1
ATOM 672 C C . LEU A 1 85 ? 0.038 7.163 -2.750 1.00 93.56 85 LEU A C 1
ATOM 674 O O . LEU A 1 85 ? 0.276 6.899 -3.928 1.00 93.56 85 LEU A O 1
ATOM 678 N N . HIS A 1 86 ? -1.190 7.073 -2.234 1.00 95.75 86 HIS A N 1
ATOM 679 C CA . HIS A 1 86 ? -2.363 6.722 -3.030 1.00 95.75 86 HIS A CA 1
ATOM 680 C C . HIS A 1 86 ? -2.581 7.702 -4.190 1.00 95.75 86 HIS A C 1
ATOM 682 O O . HIS A 1 86 ? -2.723 7.271 -5.336 1.00 95.75 86 HIS A O 1
ATOM 688 N N . GLU A 1 87 ? -2.533 9.008 -3.925 1.00 95.12 87 GLU A N 1
ATOM 689 C CA . GLU A 1 87 ? -2.671 10.037 -4.958 1.00 95.12 87 GLU A CA 1
ATOM 690 C C . GLU A 1 87 ? -1.572 9.957 -6.018 1.00 95.12 87 GLU A C 1
ATOM 692 O O . GLU A 1 87 ? -1.846 10.078 -7.213 1.00 95.12 87 GLU A O 1
ATOM 697 N N . ARG A 1 88 ? -0.323 9.733 -5.603 1.00 93.62 88 ARG A N 1
ATOM 698 C CA . ARG A 1 88 ? 0.807 9.595 -6.528 1.00 93.62 88 ARG A CA 1
ATOM 699 C C . ARG A 1 88 ? 0.663 8.354 -7.410 1.00 93.62 88 ARG A C 1
ATOM 701 O O . ARG A 1 88 ? 0.899 8.433 -8.612 1.00 93.62 88 ARG A O 1
ATOM 708 N N . ILE A 1 89 ? 0.175 7.242 -6.858 1.00 92.38 89 ILE A N 1
ATOM 709 C CA . ILE A 1 89 ? -0.151 6.037 -7.636 1.00 92.38 89 ILE A CA 1
ATOM 710 C C . ILE A 1 89 ? -1.320 6.302 -8.596 1.00 92.38 89 ILE A C 1
ATOM 712 O O . ILE A 1 89 ? -1.275 5.854 -9.739 1.00 92.38 89 ILE A O 1
ATOM 716 N N . LEU A 1 90 ? -2.353 7.050 -8.188 1.00 93.81 90 LEU A N 1
ATOM 717 C CA . LEU A 1 90 ? -3.450 7.451 -9.080 1.00 93.81 90 LEU A CA 1
ATOM 718 C C . LEU A 1 90 ? -2.975 8.335 -10.242 1.00 93.81 90 LEU A C 1
ATOM 720 O O . LEU A 1 90 ? -3.509 8.236 -11.348 1.00 93.81 90 LEU A O 1
ATOM 724 N N . LYS A 1 91 ? -1.957 9.164 -10.019 1.00 93.12 91 LYS A N 1
ATOM 725 C CA . LYS A 1 91 ? -1.375 10.047 -11.037 1.00 93.12 91 LYS A CA 1
ATOM 726 C C . LYS A 1 91 ? -0.332 9.367 -11.929 1.00 93.12 91 LYS A C 1
ATOM 728 O O . LYS A 1 91 ? 0.203 10.030 -12.807 1.00 93.12 91 LYS A O 1
ATOM 733 N N . ASP A 1 92 ? -0.069 8.072 -11.731 1.00 87.25 92 ASP A N 1
ATOM 734 C CA . ASP A 1 92 ? 1.031 7.353 -12.396 1.00 87.25 92 ASP A CA 1
ATOM 735 C C . ASP A 1 92 ? 2.387 8.047 -12.216 1.00 87.25 92 ASP A C 1
ATOM 737 O O . ASP A 1 92 ? 3.187 8.175 -13.140 1.00 87.25 92 ASP A O 1
ATOM 741 N N . ASP A 1 93 ? 2.631 8.563 -11.011 1.00 87.62 93 ASP A N 1
ATOM 742 C CA . ASP A 1 93 ? 3.832 9.330 -10.721 1.00 87.62 93 ASP A CA 1
ATOM 743 C C . ASP A 1 93 ? 5.085 8.460 -10.925 1.00 87.62 93 ASP A C 1
ATOM 745 O O . ASP A 1 93 ? 5.376 7.529 -10.165 1.00 87.62 93 ASP A O 1
ATOM 749 N N . THR A 1 94 ? 5.849 8.779 -11.969 1.00 77.12 94 THR A N 1
ATOM 750 C CA . THR A 1 94 ? 7.064 8.054 -12.359 1.00 77.12 94 THR A CA 1
ATOM 751 C C . THR A 1 94 ? 8.195 8.225 -11.344 1.00 77.12 94 THR A C 1
ATOM 753 O O . THR A 1 94 ? 9.111 7.399 -11.296 1.00 77.12 94 THR A O 1
ATOM 756 N N . THR A 1 95 ? 8.116 9.221 -10.451 1.00 82.12 95 THR A N 1
ATOM 757 C CA . THR A 1 95 ? 9.080 9.392 -9.353 1.00 82.12 95 THR A CA 1
ATOM 758 C C . THR A 1 95 ? 8.989 8.275 -8.309 1.00 82.12 95 THR A C 1
ATOM 760 O O . THR A 1 95 ? 9.966 8.015 -7.606 1.00 82.12 95 THR A O 1
ATOM 763 N N . LEU A 1 96 ? 7.861 7.556 -8.231 1.00 78.50 96 LEU A N 1
ATOM 764 C CA . LEU A 1 96 ? 7.700 6.383 -7.363 1.00 78.50 96 LEU A CA 1
ATOM 765 C C . LEU A 1 96 ? 8.515 5.168 -7.848 1.00 78.50 96 LEU A C 1
ATOM 767 O O . LEU A 1 96 ? 8.894 4.313 -7.037 1.00 78.50 96 LEU A O 1
ATOM 771 N N . THR A 1 97 ? 8.814 5.104 -9.148 1.00 68.69 97 THR A N 1
ATOM 772 C CA . THR A 1 97 ? 9.522 3.988 -9.799 1.00 68.69 97 THR A CA 1
ATOM 773 C C . THR A 1 97 ? 11.045 4.142 -9.752 1.00 68.69 97 THR A C 1
ATOM 775 O O . THR A 1 97 ? 11.753 3.156 -9.896 1.00 68.69 97 THR A O 1
ATOM 778 N N . GLY A 1 98 ? 11.562 5.327 -9.411 1.00 58.09 98 GLY A N 1
ATOM 779 C CA . GLY A 1 98 ? 12.927 5.452 -8.892 1.00 58.09 98 GLY A CA 1
ATOM 780 C C . GLY A 1 98 ? 14.063 5.678 -9.892 1.00 58.09 98 GLY A C 1
ATOM 781 O O . GLY A 1 98 ? 15.205 5.620 -9.466 1.00 58.09 98 GLY A O 1
ATOM 782 N N . THR A 1 99 ? 13.829 6.050 -11.155 1.00 46.47 99 THR A N 1
ATOM 783 C CA . THR A 1 99 ? 14.958 6.413 -12.049 1.00 46.47 99 THR A CA 1
ATOM 784 C C . THR A 1 99 ? 15.539 7.815 -11.775 1.00 46.47 99 THR A C 1
ATOM 786 O O . THR A 1 99 ? 16.700 8.069 -12.067 1.00 46.47 99 THR A O 1
ATOM 789 N N . LEU A 1 100 ? 14.797 8.741 -11.149 1.00 45.97 100 LEU A N 1
ATOM 790 C CA . LEU A 1 100 ? 15.265 10.131 -10.950 1.00 45.97 100 LEU A CA 1
ATOM 791 C C . LEU A 1 100 ? 15.941 10.413 -9.593 1.00 45.97 100 LEU A C 1
ATOM 793 O O . LEU A 1 100 ? 16.539 11.474 -9.416 1.00 45.97 100 LEU A O 1
ATOM 797 N N . ALA A 1 101 ? 15.876 9.487 -8.629 1.00 45.97 101 ALA A N 1
ATOM 798 C CA . ALA A 1 101 ? 16.577 9.640 -7.348 1.00 45.97 101 ALA A CA 1
ATOM 799 C C . ALA A 1 101 ? 18.089 9.385 -7.489 1.00 45.97 101 ALA A C 1
ATOM 801 O O . ALA A 1 101 ? 18.882 10.074 -6.849 1.00 45.97 101 ALA A O 1
ATOM 802 N N . SER A 1 102 ? 18.469 8.458 -8.376 1.00 42.69 102 SER A N 1
ATOM 803 C CA . SER A 1 102 ? 19.867 8.164 -8.711 1.00 42.69 102 SER A CA 1
ATOM 804 C C . SER A 1 102 ? 20.528 9.353 -9.427 1.00 42.69 102 SER A C 1
ATOM 806 O O . SER A 1 102 ? 21.518 9.883 -8.930 1.00 42.69 102 SER A O 1
ATOM 808 N N . ALA A 1 103 ? 19.871 9.917 -10.450 1.00 41.62 103 ALA A N 1
ATOM 809 C CA . ALA A 1 103 ? 20.384 11.078 -11.189 1.00 41.62 103 ALA A CA 1
ATOM 810 C C . ALA A 1 103 ? 20.640 12.314 -10.297 1.00 41.62 103 ALA A C 1
ATOM 812 O O . ALA A 1 103 ? 21.647 13.003 -10.440 1.00 41.62 103 ALA A O 1
ATOM 813 N N . ARG A 1 104 ? 19.770 12.578 -9.308 1.00 43.00 104 ARG A N 1
ATOM 814 C CA . ARG A 1 104 ? 19.937 13.725 -8.394 1.00 43.00 104 ARG A CA 1
ATOM 815 C C . ARG A 1 104 ? 21.007 13.493 -7.320 1.00 43.00 104 ARG A C 1
ATOM 817 O O . ARG A 1 104 ? 21.562 14.464 -6.804 1.00 43.00 104 ARG A O 1
ATOM 824 N N . ALA A 1 105 ? 21.286 12.239 -6.963 1.00 43.16 105 ALA A N 1
ATOM 825 C CA . ALA A 1 105 ? 22.406 11.882 -6.094 1.00 43.16 105 ALA A CA 1
ATOM 826 C C . ALA A 1 105 ? 23.741 11.975 -6.854 1.00 43.16 105 ALA A C 1
ATOM 828 O O . ALA A 1 105 ? 24.702 12.523 -6.315 1.00 43.16 105 ALA A O 1
ATOM 829 N N . GLU A 1 106 ? 23.772 11.558 -8.124 1.00 38.12 106 GLU A N 1
ATOM 830 C CA . GLU A 1 106 ? 24.928 11.701 -9.018 1.00 38.12 106 GLU A CA 1
ATOM 831 C C . GLU A 1 106 ? 25.273 13.173 -9.299 1.00 38.12 106 GLU A C 1
ATOM 833 O O . GLU A 1 106 ? 26.442 13.547 -9.226 1.00 38.12 106 GLU A O 1
ATOM 838 N N . GLU A 1 107 ? 24.283 14.054 -9.489 1.00 36.00 107 GLU A N 1
ATOM 839 C CA . GLU A 1 107 ? 24.517 15.501 -9.665 1.00 36.00 107 GLU A CA 1
ATOM 840 C C . GLU A 1 107 ? 25.144 16.170 -8.428 1.00 36.00 107 GLU A C 1
ATOM 842 O O . GLU A 1 107 ? 25.974 17.072 -8.558 1.00 36.00 107 GLU A O 1
ATOM 847 N N . ARG A 1 108 ? 24.814 15.711 -7.209 1.00 44.03 108 ARG A N 1
ATOM 848 C CA . ARG A 1 108 ? 25.452 16.223 -5.980 1.00 44.03 108 ARG A CA 1
ATOM 849 C C . ARG A 1 108 ? 26.865 15.681 -5.770 1.00 44.03 108 ARG A C 1
ATOM 851 O O . ARG A 1 108 ? 27.680 16.372 -5.165 1.00 44.03 108 ARG A O 1
ATOM 858 N N . VAL A 1 109 ? 27.160 14.480 -6.268 1.00 50.75 109 VAL A N 1
ATOM 859 C CA . VAL A 1 109 ? 28.512 13.897 -6.238 1.00 50.75 109 VAL A CA 1
ATOM 860 C C . VAL A 1 109 ? 29.396 14.526 -7.323 1.00 50.75 109 VAL A C 1
ATOM 862 O O . VAL A 1 109 ? 30.566 14.800 -7.067 1.00 50.75 109 VAL A O 1
ATOM 865 N N . SER A 1 110 ? 28.831 14.883 -8.481 1.00 49.97 110 SER A N 1
ATOM 866 C CA . SER A 1 110 ? 29.542 15.559 -9.577 1.00 49.97 110 SER A CA 1
ATOM 867 C C . SER A 1 110 ? 29.922 17.018 -9.273 1.00 49.97 110 SER A C 1
ATOM 869 O O . SER A 1 110 ? 30.747 17.590 -9.986 1.00 49.97 110 SER A O 1
ATOM 871 N N . GLY A 1 111 ? 29.362 17.625 -8.219 1.00 43.59 111 GLY A N 1
ATOM 872 C CA . GLY A 1 111 ? 29.780 18.936 -7.706 1.00 43.59 111 GLY A CA 1
ATOM 873 C C . GLY A 1 111 ? 31.052 18.902 -6.846 1.00 43.59 111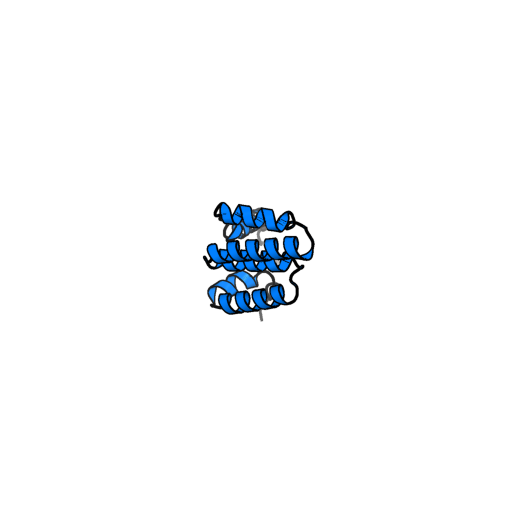 GLY A C 1
ATOM 874 O O . GLY A 1 111 ? 31.629 19.954 -6.575 1.00 43.59 111 GLY A O 1
ATOM 875 N N . MET A 1 112 ? 31.521 17.716 -6.436 1.00 46.03 112 MET A N 1
ATOM 876 C CA . MET A 1 112 ? 32.802 17.544 -5.750 1.00 46.03 112 MET A CA 1
ATOM 877 C C . MET A 1 112 ? 33.868 17.155 -6.782 1.00 46.03 112 MET A C 1
ATOM 879 O O . MET A 1 112 ? 34.138 15.981 -7.023 1.00 46.03 112 MET A O 1
ATOM 883 N N . SER A 1 113 ? 34.447 18.166 -7.430 1.00 44.88 113 SER A N 1
ATOM 884 C CA . SER A 1 113 ? 35.552 17.995 -8.380 1.00 44.88 113 SER A CA 1
ATOM 885 C C . SER A 1 113 ? 36.714 17.216 -7.733 1.00 44.88 113 SER A C 1
ATOM 887 O O . SER A 1 113 ? 37.164 17.608 -6.650 1.00 44.88 113 SER A O 1
ATOM 889 N N . PRO A 1 114 ? 37.234 16.133 -8.344 1.00 45.41 114 PRO A N 1
ATOM 890 C CA . PRO A 1 114 ? 38.415 15.459 -7.832 1.00 45.41 114 PRO A CA 1
ATOM 891 C C . PRO A 1 114 ? 39.638 16.343 -8.100 1.00 45.41 114 PRO A C 1
ATOM 893 O O . PRO A 1 114 ? 40.038 16.554 -9.245 1.00 45.41 114 PRO A O 1
ATOM 896 N N . ALA A 1 115 ? 40.250 16.859 -7.032 1.00 46.72 115 ALA A N 1
ATOM 897 C CA . ALA A 1 115 ? 41.586 17.433 -7.106 1.00 46.72 115 ALA A CA 1
ATOM 898 C C . ALA A 1 115 ? 42.542 16.386 -7.710 1.00 46.72 115 ALA A C 1
ATOM 900 O O . ALA A 1 115 ? 42.656 15.264 -7.214 1.00 46.72 115 ALA A O 1
ATOM 901 N N . ALA A 1 116 ? 43.173 16.754 -8.824 1.00 47.62 116 ALA A N 1
ATOM 902 C CA . ALA A 1 116 ? 44.034 15.897 -9.629 1.00 47.62 116 ALA A CA 1
ATOM 903 C C . ALA A 1 116 ? 45.219 15.302 -8.831 1.00 47.62 116 ALA A C 1
ATOM 905 O O . ALA A 1 116 ? 45.768 15.973 -7.954 1.00 47.62 116 ALA A O 1
ATOM 906 N N . PRO A 1 117 ? 45.686 14.083 -9.161 1.00 52.00 117 PRO A N 1
ATOM 907 C CA . PRO A 1 117 ? 46.909 13.526 -8.600 1.00 52.00 117 PRO A CA 1
ATOM 908 C C . PRO A 1 117 ? 48.132 13.960 -9.422 1.00 52.00 117 PRO A C 1
ATOM 910 O O . PRO A 1 117 ? 48.165 13.800 -10.640 1.00 52.00 117 PRO A O 1
ATOM 913 N N . GLY A 1 118 ? 49.173 14.461 -8.756 1.00 43.81 118 GLY A N 1
ATOM 914 C CA . GLY A 1 118 ? 50.437 14.763 -9.424 1.00 43.81 118 GLY A CA 1
ATOM 915 C C . GLY A 1 118 ? 51.515 15.311 -8.499 1.00 43.81 118 GLY A C 1
ATOM 916 O O . GLY A 1 118 ? 51.902 16.464 -8.632 1.00 43.81 118 GLY A O 1
ATOM 917 N N . SER A 1 119 ? 52.033 14.493 -7.582 1.00 44.66 119 SER A N 1
ATOM 918 C CA . SER A 1 119 ? 53.352 14.756 -6.996 1.00 44.66 119 SER A CA 1
ATOM 919 C C . SER A 1 119 ? 54.207 13.502 -7.108 1.00 44.66 119 SER A C 1
ATOM 921 O O . SER A 1 119 ? 54.134 12.587 -6.290 1.00 44.66 119 SER A O 1
ATOM 923 N N . GLY A 1 120 ? 54.970 13.449 -8.200 1.00 40.16 120 GLY A N 1
ATOM 924 C CA . GLY A 1 120 ? 56.084 12.532 -8.364 1.00 40.16 120 GLY A CA 1
ATOM 925 C C . GLY A 1 120 ? 57.270 13.054 -7.565 1.00 40.16 120 GLY A C 1
ATOM 926 O O . GLY A 1 120 ? 57.941 13.997 -7.972 1.00 40.16 120 GLY A O 1
ATOM 927 N N . SER A 1 121 ? 57.537 12.433 -6.424 1.00 42.50 121 SER A N 1
ATOM 928 C CA . SER A 1 121 ? 58.770 12.615 -5.667 1.00 42.50 121 SER A CA 1
ATOM 929 C C . SER A 1 121 ? 59.917 11.918 -6.398 1.00 42.50 121 SER A C 1
ATOM 931 O O . SER A 1 121 ? 60.035 10.694 -6.369 1.00 42.50 121 SER A O 1
ATOM 933 N N . ARG A 1 122 ? 60.784 12.698 -7.048 1.00 43.41 122 ARG A N 1
ATOM 934 C CA . ARG A 1 122 ? 62.142 12.281 -7.418 1.00 43.41 122 ARG A CA 1
ATOM 935 C C . ARG A 1 122 ? 62.971 13.506 -7.765 1.00 43.41 122 ARG A C 1
ATOM 937 O O . ARG A 1 122 ? 62.829 13.964 -8.880 1.00 43.41 122 ARG A O 1
ATOM 944 N N . TRP A 1 123 ? 63.849 13.945 -6.861 1.00 43.72 123 TRP A N 1
ATOM 945 C CA . TRP A 1 123 ? 65.201 14.421 -7.191 1.00 43.72 123 TRP A CA 1
ATOM 946 C C . TRP A 1 123 ? 66.102 14.218 -5.963 1.00 43.72 123 TRP A C 1
ATOM 948 O O . TRP A 1 123 ? 65.958 14.892 -4.948 1.00 43.72 123 TRP A O 1
ATOM 958 N N . VAL A 1 124 ? 66.979 13.215 -6.063 1.00 40.16 124 VAL A N 1
ATOM 959 C CA . VAL A 1 124 ? 68.219 13.085 -5.290 1.00 40.16 124 VAL A CA 1
ATOM 960 C C . VAL A 1 124 ? 69.336 13.486 -6.245 1.00 40.16 124 VAL A C 1
ATOM 962 O O . VAL A 1 124 ? 69.410 12.889 -7.321 1.00 40.16 124 VAL A O 1
ATOM 965 N N . ALA A 1 125 ? 70.147 14.464 -5.840 1.00 41.91 125 ALA A N 1
ATOM 966 C CA . ALA A 1 125 ? 71.604 14.590 -6.002 1.00 41.91 125 ALA A CA 1
ATOM 967 C C . ALA A 1 125 ? 71.997 16.064 -5.843 1.00 41.91 125 ALA A C 1
ATOM 969 O O . ALA A 1 125 ? 71.513 16.887 -6.652 1.00 41.91 125 ALA A O 1
#

Organism: Streptomyces viridochromogenes (NCBI:txid1938)

Sequence (125 aa):
MLQHVLPAPEDSMEARLALGRHQALDAELGLLTARYPHRERLWGQLMLARYRCGRRADALAAYRQVYELLDGELGIEPGPALRELHERILKDDTTLTGTLASARAEERVSGMSPAAPGSGSRWVA